Protein AF-A0A075E5K3-F1 (afdb_monomer)

Nearest PDB structures (foldseek):
  3lti-assembly1_A  TM=9.775E-01  e=1.196E-27  Escherichia coli K-12
  7egs-assembly1_A  TM=9.811E-01  e=1.287E-26  Escherichia coli K-12
  6vjs-assembly2_H  TM=9.903E-01  e=1.384E-25  Escherichia coli
  8ph9-assembly1_I  TM=9.902E-01  e=5.426E-25  Escherichia coli
  5ual-assembly2_I  TM=9.853E-01  e=3.799E-25  Escherichia coli K-12

pLDDT: mean 94.01, std 3.84, range [63.47, 97.69]

Organism: Vibrio parahaemolyticus (NCBI:txid670)

Foldseek 3Di:
DVDDWDWDWDADPVLAIWIDTNPDDTDRPVVVVVVVVDDLLNLLVVQFDKWKWFQDPNWIKIFDDLVLLAQPAACAFWDDPPDTLDHHRHTDYPVSSVVCVVVVPGMTTDDPVVQAQFFFSAWDALPVVRHTLHHHRGGQHPSSVVVCVVSPPGMTMTTRADPPPRHPRSD

Sequence (171 aa):
PYRGSWLDFEFDPKDNLYVRIDRRRKLPASIILRALGKSTEEILDIFFEKVNFEVKDQTLLMELVPDRLRGETASFDIESNGKVYVEQGRRVTARHIRQLEKDGVDHIEVPVEYIVGKVASKDYINEATGEIIVNANQEISLEALANLSQAGHKALEVLFTNDLDHGPFMS

Radius of gyration: 19.39 Å; Cα contacts (8 Å, |Δi|>4): 282; chains: 1; bounding box: 44×45×53 Å

Mean predicted aligned error: 4.14 Å

Structure (mmCIF, N/CA/C/O backbone):
data_AF-A0A075E5K3-F1
#
_entry.id   AF-A0A075E5K3-F1
#
loop_
_atom_site.group_PDB
_atom_site.id
_atom_site.type_symbol
_atom_site.label_atom_id
_atom_site.label_alt_id
_atom_site.label_comp_id
_atom_site.label_asym_id
_atom_site.label_entity_id
_atom_site.label_seq_id
_atom_site.pdbx_PDB_ins_code
_atom_site.Cartn_x
_atom_site.Cartn_y
_atom_site.Cartn_z
_atom_site.occupancy
_atom_site.B_iso_or_equiv
_atom_site.auth_seq_id
_atom_site.auth_comp_id
_atom_site.auth_asym_id
_atom_site.auth_atom_id
_atom_site.pdbx_PDB_model_num
ATOM 1 N N . PRO A 1 1 ? 15.730 -18.820 -24.470 1.00 89.25 1 PRO A N 1
ATOM 2 C CA . PRO A 1 1 ? 14.744 -19.432 -25.409 1.00 89.25 1 PRO A CA 1
ATOM 3 C C . PRO A 1 1 ? 15.471 -20.277 -26.476 1.00 89.25 1 PRO A C 1
ATOM 5 O O . PRO A 1 1 ? 16.692 -20.180 -26.559 1.00 89.25 1 PRO A O 1
ATOM 8 N N . TYR A 1 2 ? 14.758 -21.074 -27.292 1.00 91.94 2 TYR A N 1
ATOM 9 C CA . TYR A 1 2 ? 15.366 -21.836 -28.406 1.00 91.94 2 TYR A CA 1
ATOM 10 C C . TYR A 1 2 ? 16.064 -20.919 -29.435 1.00 91.94 2 TYR A C 1
ATOM 12 O O . TYR A 1 2 ? 17.120 -21.259 -29.960 1.00 91.94 2 TYR A O 1
ATOM 20 N N . ARG A 1 3 ? 15.514 -19.718 -29.669 1.00 94.19 3 ARG A N 1
ATOM 21 C CA . ARG A 1 3 ? 16.170 -18.584 -30.346 1.00 94.19 3 ARG A CA 1
ATOM 22 C C . ARG A 1 3 ? 15.766 -17.276 -29.664 1.00 94.19 3 ARG A C 1
ATOM 24 O O . ARG A 1 3 ? 14.623 -17.158 -29.231 1.00 94.19 3 ARG A O 1
ATOM 31 N N . GLY A 1 4 ? 16.682 -16.312 -29.594 1.00 94.00 4 GLY A N 1
ATOM 32 C CA . GLY A 1 4 ? 16.452 -14.982 -29.012 1.00 94.00 4 GLY A CA 1
ATOM 33 C C . GLY A 1 4 ? 17.176 -14.746 -27.683 1.00 94.00 4 GLY A C 1
ATOM 34 O O . GLY A 1 4 ? 17.829 -15.643 -27.146 1.00 94.00 4 GLY A O 1
ATOM 35 N N . SER A 1 5 ? 17.058 -13.522 -27.170 1.00 93.88 5 SER A N 1
ATOM 36 C CA . SER A 1 5 ? 17.686 -13.099 -25.916 1.00 93.88 5 SER A CA 1
ATOM 37 C C . SER A 1 5 ? 17.113 -13.839 -24.710 1.00 93.88 5 SER A C 1
ATOM 39 O O . SER A 1 5 ? 15.935 -14.200 -24.674 1.00 93.88 5 SER A O 1
ATOM 41 N N . TRP A 1 6 ? 17.963 -14.070 -23.715 1.00 94.62 6 TRP A N 1
ATOM 42 C CA . TRP A 1 6 ? 17.541 -14.583 -22.416 1.00 94.62 6 TRP A CA 1
ATOM 43 C C . TRP A 1 6 ? 16.990 -13.457 -21.549 1.00 94.62 6 TRP A C 1
ATOM 45 O O . TRP A 1 6 ? 17.415 -12.307 -21.682 1.00 94.62 6 TRP A O 1
ATOM 55 N N . LEU A 1 7 ? 16.054 -13.814 -20.674 1.00 96.00 7 LEU A N 1
ATOM 56 C CA . LEU A 1 7 ? 15.480 -12.921 -19.686 1.00 96.00 7 LEU A CA 1
ATOM 57 C C . LEU A 1 7 ? 15.618 -13.585 -18.321 1.00 96.00 7 LEU A C 1
ATOM 59 O O . LEU A 1 7 ? 14.961 -14.590 -18.061 1.00 96.00 7 LEU A O 1
ATOM 63 N N . ASP A 1 8 ? 16.498 -13.036 -17.494 1.00 96.19 8 ASP A N 1
ATOM 64 C CA . ASP A 1 8 ? 16.821 -13.586 -16.182 1.00 96.19 8 ASP A CA 1
ATOM 65 C C . ASP A 1 8 ? 16.291 -12.635 -15.104 1.00 96.19 8 ASP A C 1
ATOM 67 O O . ASP A 1 8 ? 16.621 -11.448 -15.127 1.00 96.19 8 ASP A O 1
ATOM 71 N N . PHE A 1 9 ? 15.494 -13.148 -14.166 1.00 96.62 9 PHE A N 1
ATOM 72 C CA . PHE A 1 9 ? 15.030 -12.409 -12.990 1.00 96.62 9 PHE A CA 1
ATOM 73 C C . PHE A 1 9 ? 15.772 -12.896 -11.749 1.00 96.62 9 PHE A C 1
ATOM 75 O O . PHE A 1 9 ? 15.955 -14.100 -11.569 1.00 96.62 9 PHE A O 1
ATOM 82 N N . GLU A 1 10 ? 16.207 -11.969 -10.902 1.00 96.25 10 GLU A N 1
ATOM 83 C CA . GLU A 1 10 ? 16.931 -12.286 -9.672 1.00 96.25 10 GLU A CA 1
ATOM 84 C C . GLU A 1 10 ? 16.596 -11.290 -8.559 1.00 96.25 10 GLU A C 1
ATOM 86 O O . GLU A 1 10 ? 16.486 -10.088 -8.809 1.00 96.25 10 GLU A O 1
ATOM 91 N N . PHE A 1 11 ? 16.482 -11.795 -7.332 1.00 96.44 11 PHE A N 1
ATOM 92 C CA . PHE A 1 11 ? 16.433 -10.970 -6.130 1.00 96.44 11 PHE A CA 1
ATOM 93 C C . PHE A 1 11 ? 17.843 -10.549 -5.710 1.00 96.44 11 PHE A C 1
ATOM 95 O O . PHE A 1 11 ? 18.820 -11.279 -5.919 1.00 96.44 11 PHE A O 1
ATOM 102 N N . ASP A 1 12 ? 17.965 -9.357 -5.132 1.00 94.44 12 ASP A N 1
ATOM 103 C CA . ASP A 1 12 ? 19.162 -8.960 -4.394 1.00 94.44 12 ASP A CA 1
ATOM 104 C C . ASP A 1 12 ? 19.038 -9.304 -2.894 1.00 94.44 12 ASP A C 1
ATOM 106 O O . ASP A 1 12 ? 17.983 -9.740 -2.445 1.00 94.44 12 ASP A O 1
ATOM 110 N N . PRO A 1 13 ? 20.101 -9.126 -2.087 1.00 95.12 13 PRO A N 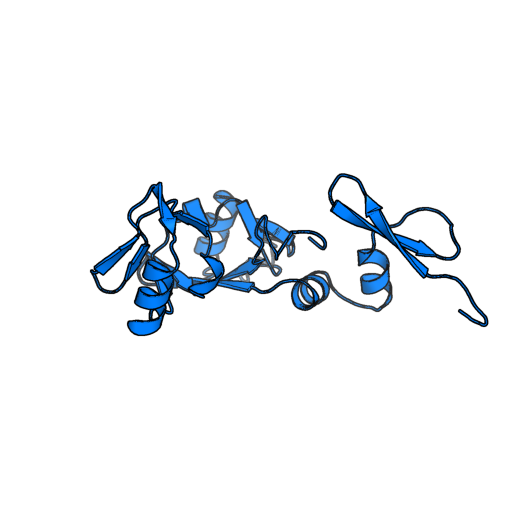1
ATOM 111 C CA . PRO A 1 13 ? 20.038 -9.386 -0.646 1.00 95.12 13 PRO A CA 1
ATOM 112 C C . PRO A 1 13 ? 19.099 -8.469 0.155 1.00 95.12 13 PRO A C 1
ATOM 114 O O . PRO A 1 13 ? 19.040 -8.602 1.373 1.00 95.12 13 PRO A O 1
ATOM 117 N N . LYS A 1 14 ? 18.460 -7.487 -0.490 1.00 93.25 14 LYS A N 1
ATOM 118 C CA . LYS A 1 14 ? 17.464 -6.585 0.096 1.00 93.25 14 LYS A CA 1
ATOM 119 C C . LYS A 1 14 ? 16.064 -6.863 -0.471 1.00 93.25 14 LYS A C 1
ATOM 121 O O . LYS A 1 14 ? 15.211 -5.987 -0.402 1.00 93.25 14 LYS A O 1
ATOM 126 N N . ASP A 1 15 ? 15.872 -8.030 -1.084 1.00 93.38 15 ASP A N 1
ATOM 127 C CA . ASP A 1 15 ? 14.627 -8.489 -1.700 1.00 93.38 15 ASP A CA 1
ATOM 128 C C . ASP A 1 15 ? 14.075 -7.594 -2.826 1.00 93.38 15 ASP A C 1
ATOM 130 O O . ASP A 1 15 ? 12.913 -7.706 -3.214 1.00 93.38 15 ASP A O 1
ATOM 134 N N . ASN A 1 16 ? 14.921 -6.767 -3.447 1.00 93.94 16 ASN A N 1
ATOM 135 C CA . ASN A 1 16 ? 14.534 -6.029 -4.647 1.00 93.94 16 ASN A CA 1
ATOM 136 C C . ASN A 1 16 ? 14.624 -6.937 -5.876 1.00 93.94 16 ASN A C 1
ATOM 138 O O . ASN A 1 16 ? 15.633 -7.624 -6.084 1.00 93.94 16 ASN A O 1
ATOM 142 N N . LEU A 1 17 ? 13.605 -6.889 -6.737 1.00 96.19 17 LEU A N 1
ATOM 143 C CA . LEU A 1 17 ? 13.571 -7.679 -7.964 1.00 96.19 17 LEU A CA 1
ATOM 144 C C . LEU A 1 17 ? 14.285 -6.967 -9.124 1.00 96.19 17 LEU A C 1
ATOM 146 O O . LEU A 1 17 ? 13.929 -5.860 -9.541 1.00 96.19 17 LEU A O 1
ATOM 150 N N . TYR A 1 18 ? 15.267 -7.647 -9.712 1.00 96.50 18 TYR A N 1
ATOM 151 C CA . TYR A 1 18 ? 16.004 -7.181 -10.884 1.00 96.50 18 TYR A CA 1
ATOM 152 C C . TYR A 1 18 ? 15.798 -8.092 -12.080 1.00 96.50 18 TYR A C 1
ATOM 154 O O . TYR A 1 18 ? 15.485 -9.275 -11.959 1.00 96.50 18 TYR A O 1
ATOM 162 N N . VAL A 1 19 ? 16.059 -7.527 -13.253 1.00 97.00 19 VAL A N 1
ATOM 163 C CA . VAL A 1 19 ? 16.084 -8.242 -14.517 1.00 97.00 19 VAL A CA 1
ATOM 164 C C . VAL A 1 19 ? 17.392 -8.017 -15.266 1.00 97.00 19 VAL A C 1
ATOM 166 O O . VAL A 1 19 ? 17.991 -6.936 -15.234 1.00 97.00 19 VAL A O 1
ATOM 169 N N . ARG A 1 20 ? 17.832 -9.053 -15.978 1.00 96.62 20 ARG A N 1
ATOM 170 C CA . ARG A 1 20 ? 18.919 -9.005 -16.953 1.00 96.62 20 ARG A CA 1
ATOM 171 C C . ARG A 1 20 ? 18.409 -9.505 -18.290 1.00 96.62 20 ARG A C 1
ATOM 173 O O . ARG A 1 20 ? 17.806 -10.568 -18.388 1.00 96.62 20 ARG A O 1
ATOM 180 N N . ILE A 1 21 ? 18.718 -8.747 -19.332 1.00 96.31 21 ILE A N 1
ATOM 181 C CA . ILE A 1 21 ? 18.497 -9.162 -20.713 1.00 96.31 21 ILE A CA 1
ATOM 182 C C . ILE A 1 21 ? 19.845 -9.621 -21.253 1.00 96.31 21 ILE A C 1
ATOM 184 O O . ILE A 1 21 ? 20.811 -8.854 -21.231 1.00 96.31 21 ILE A O 1
ATOM 188 N N . ASP A 1 22 ? 19.917 -10.870 -21.708 1.00 94.44 22 ASP A N 1
ATOM 189 C CA . ASP A 1 22 ? 21.121 -11.457 -22.307 1.00 94.44 22 ASP A CA 1
ATOM 190 C C . ASP A 1 22 ? 22.356 -11.391 -21.380 1.00 94.44 22 ASP A C 1
ATOM 192 O O . ASP A 1 22 ? 23.463 -11.059 -21.800 1.00 94.44 22 ASP A O 1
ATOM 196 N N . ARG A 1 23 ? 22.147 -11.637 -20.075 1.00 89.69 23 ARG A N 1
ATOM 197 C CA . ARG A 1 23 ? 23.184 -11.609 -19.019 1.00 89.69 23 ARG A CA 1
ATOM 198 C C . ARG A 1 23 ? 23.981 -10.300 -18.925 1.00 89.69 23 ARG A C 1
ATOM 200 O O . ARG A 1 23 ? 25.108 -10.279 -18.431 1.00 89.69 23 ARG A O 1
ATOM 207 N N . ARG A 1 24 ? 23.401 -9.187 -19.379 1.00 92.88 24 ARG A N 1
ATOM 208 C CA . ARG A 1 24 ? 23.994 -7.845 -19.271 1.00 92.88 24 ARG A CA 1
ATOM 209 C C . ARG A 1 24 ? 23.806 -7.262 -17.862 1.00 92.88 24 ARG A C 1
ATOM 211 O O . ARG A 1 24 ? 23.624 -7.990 -16.883 1.00 92.88 24 ARG A O 1
ATOM 218 N N . ARG A 1 25 ? 23.903 -5.932 -17.739 1.00 94.25 25 ARG A N 1
ATOM 219 C CA . ARG A 1 25 ? 23.709 -5.201 -16.476 1.00 94.25 25 ARG A CA 1
ATOM 220 C C . 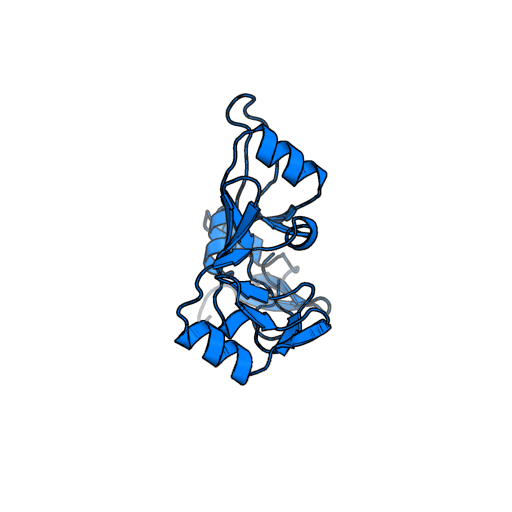ARG A 1 25 ? 22.345 -5.496 -15.846 1.00 94.25 25 ARG A C 1
ATOM 222 O O . ARG A 1 25 ? 21.372 -5.708 -16.566 1.00 94.25 25 ARG A O 1
ATOM 229 N N . LYS A 1 26 ? 22.300 -5.456 -14.512 1.00 95.56 26 LYS A N 1
ATOM 230 C CA . LYS A 1 26 ? 21.047 -5.471 -13.753 1.00 95.56 26 LYS A CA 1
ATOM 231 C C . LYS A 1 26 ? 20.266 -4.191 -14.034 1.00 95.56 26 LYS A C 1
ATOM 233 O O . LYS A 1 26 ? 20.854 -3.109 -14.069 1.00 95.56 26 LYS A O 1
ATOM 238 N N . LEU A 1 27 ? 18.960 -4.326 -14.200 1.00 95.88 27 LEU A N 1
ATOM 239 C CA . LEU A 1 27 ? 18.001 -3.228 -14.214 1.00 95.88 27 LEU A CA 1
ATOM 240 C C . LEU A 1 27 ? 16.866 -3.572 -13.243 1.00 95.88 27 LEU A C 1
ATOM 242 O O . LEU A 1 27 ? 16.587 -4.761 -13.080 1.00 95.88 27 LEU A O 1
ATOM 246 N N . PRO A 1 28 ? 16.211 -2.592 -12.600 1.00 96.44 28 PRO A N 1
ATOM 247 C CA . PRO A 1 28 ? 15.014 -2.863 -11.805 1.00 96.44 28 PRO A CA 1
ATOM 248 C C . PRO A 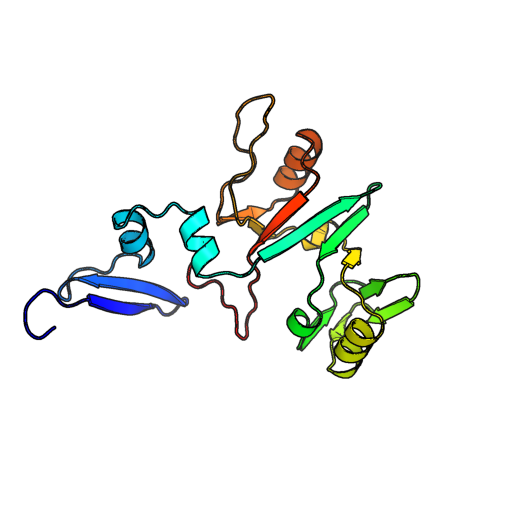1 28 ? 13.963 -3.582 -12.656 1.00 96.44 28 PRO A C 1
ATOM 250 O O . PRO A 1 28 ? 13.726 -3.176 -13.795 1.00 96.44 28 PRO A O 1
ATOM 253 N N . ALA A 1 29 ? 13.336 -4.642 -12.140 1.00 96.38 29 ALA A N 1
ATOM 254 C CA . ALA A 1 29 ? 12.402 -5.456 -12.924 1.00 96.38 29 ALA A CA 1
ATOM 255 C C . ALA A 1 29 ? 11.195 -4.654 -13.441 1.00 96.38 29 ALA A C 1
ATOM 257 O O . ALA A 1 29 ? 10.724 -4.892 -14.558 1.00 96.38 29 ALA A O 1
ATOM 258 N N . SER A 1 30 ? 10.768 -3.633 -12.691 1.00 95.62 30 SER A N 1
ATOM 259 C CA . SER A 1 30 ? 9.694 -2.713 -13.079 1.00 95.62 30 SER A CA 1
ATOM 260 C C . SER A 1 30 ? 9.953 -1.989 -14.408 1.00 95.62 30 SER A C 1
ATOM 262 O O . SER A 1 30 ? 8.998 -1.613 -15.088 1.00 95.62 30 SER A O 1
ATOM 264 N N . ILE A 1 31 ? 11.213 -1.853 -14.856 1.00 95.75 31 ILE A N 1
ATOM 265 C CA . ILE A 1 31 ? 11.534 -1.207 -16.139 1.00 95.75 31 ILE A CA 1
ATOM 266 C C . ILE A 1 31 ? 10.914 -1.938 -17.335 1.00 95.75 31 ILE A C 1
ATOM 268 O O . ILE A 1 31 ? 10.547 -1.300 -18.318 1.00 95.75 31 ILE A O 1
ATOM 272 N N . ILE A 1 32 ? 10.777 -3.266 -17.257 1.00 95.38 32 ILE A N 1
ATOM 273 C CA . ILE A 1 32 ? 10.175 -4.059 -18.333 1.00 95.38 32 ILE A CA 1
ATOM 274 C C . ILE A 1 32 ? 8.687 -3.769 -18.425 1.00 95.38 32 ILE A C 1
ATOM 276 O O . ILE A 1 32 ? 8.172 -3.592 -19.522 1.00 95.38 32 ILE A O 1
ATOM 280 N N . LEU A 1 33 ? 8.008 -3.673 -17.286 1.00 96.00 33 LEU A N 1
ATOM 281 C CA . LEU A 1 33 ? 6.581 -3.369 -17.242 1.00 96.00 33 LEU A CA 1
ATOM 282 C C . LEU A 1 33 ? 6.315 -1.968 -17.794 1.00 96.00 33 LEU A C 1
ATOM 284 O O . LEU A 1 33 ? 5.440 -1.797 -18.639 1.00 96.00 33 LEU A O 1
ATOM 288 N N . ARG A 1 34 ? 7.147 -0.991 -17.419 1.00 96.19 34 ARG A N 1
ATOM 289 C CA . ARG A 1 34 ? 7.094 0.359 -17.996 1.00 96.19 34 ARG A CA 1
ATOM 290 C C . ARG A 1 34 ? 7.346 0.348 -19.505 1.00 96.19 34 ARG A C 1
ATOM 292 O O . ARG A 1 34 ? 6.641 1.025 -20.244 1.00 96.19 34 ARG A O 1
ATOM 299 N N . ALA A 1 35 ? 8.296 -0.455 -19.987 1.00 96.38 35 ALA A N 1
ATOM 300 C CA . ALA A 1 35 ? 8.544 -0.624 -21.422 1.00 96.38 35 ALA A CA 1
ATOM 301 C C . ALA A 1 35 ? 7.377 -1.307 -22.165 1.00 96.38 35 ALA A C 1
ATOM 303 O O . ALA A 1 35 ? 7.197 -1.074 -23.358 1.00 96.38 35 ALA A O 1
ATOM 304 N N . LEU A 1 36 ? 6.567 -2.107 -21.465 1.00 96.44 36 LEU A N 1
ATOM 305 C CA . LEU A 1 36 ? 5.299 -2.659 -21.956 1.00 96.44 36 LEU A CA 1
ATOM 306 C C . LEU A 1 36 ? 4.124 -1.670 -21.839 1.00 96.44 36 LEU A C 1
ATOM 308 O O . LEU A 1 36 ? 2.991 -2.036 -22.142 1.00 96.44 36 LEU A O 1
ATOM 312 N N . GLY A 1 37 ? 4.384 -0.427 -21.425 1.00 97.00 37 GLY A N 1
ATOM 313 C CA . GLY A 1 37 ? 3.393 0.642 -21.338 1.00 97.00 37 GLY A CA 1
ATOM 314 C C . GLY A 1 37 ? 2.629 0.706 -20.017 1.00 97.00 37 GLY A C 1
ATOM 315 O O . GLY A 1 37 ? 1.630 1.413 -19.965 1.00 97.00 37 GLY A O 1
ATOM 316 N N . LYS A 1 38 ? 3.069 -0.005 -18.968 1.00 97.25 38 LYS A N 1
ATOM 317 C CA . LYS A 1 38 ? 2.409 0.022 -17.655 1.00 97.25 38 LYS A CA 1
ATOM 318 C C . LYS A 1 38 ? 2.783 1.265 -16.842 1.00 97.25 38 LYS A C 1
ATOM 320 O O . LYS A 1 38 ? 3.972 1.577 -16.698 1.00 97.25 38 LYS A O 1
ATOM 325 N N . SER A 1 39 ? 1.780 1.943 -16.286 1.00 97.19 39 SER A N 1
ATOM 326 C CA . SER A 1 39 ? 1.955 3.009 -15.290 1.00 97.19 39 SER A CA 1
ATOM 327 C C . SER A 1 39 ? 2.410 2.442 -13.936 1.00 97.19 39 SER A C 1
ATOM 329 O O . SER A 1 39 ? 2.440 1.229 -13.740 1.00 97.19 39 SER A O 1
ATOM 331 N N . THR A 1 40 ? 2.796 3.305 -12.988 1.00 96.56 40 THR A N 1
ATOM 332 C CA . THR A 1 40 ? 3.123 2.849 -11.623 1.00 96.56 40 THR A CA 1
ATOM 333 C C . THR A 1 40 ? 1.908 2.195 -10.962 1.00 96.56 40 THR A C 1
ATOM 335 O O . THR A 1 40 ? 2.044 1.094 -10.448 1.00 96.56 40 THR A O 1
ATOM 338 N N . GLU A 1 41 ? 0.730 2.814 -11.053 1.00 96.75 41 GLU A N 1
ATOM 339 C CA . GLU A 1 41 ? -0.520 2.278 -10.491 1.00 96.75 41 GLU A CA 1
ATOM 340 C C . GLU A 1 41 ? -0.860 0.908 -11.078 1.00 96.75 41 GLU A C 1
ATOM 342 O O . GLU A 1 41 ? -1.104 -0.040 -10.344 1.00 96.75 41 GLU A O 1
ATOM 347 N N . GLU A 1 42 ? -0.763 0.751 -12.402 1.00 97.12 42 GLU A N 1
ATOM 348 C CA . GLU A 1 42 ? -1.024 -0.543 -13.036 1.00 97.12 42 GLU A CA 1
ATOM 349 C C . GLU A 1 42 ? -0.016 -1.618 -12.618 1.00 97.12 42 GLU A C 1
ATOM 351 O O . GLU A 1 42 ? -0.354 -2.797 -12.601 1.00 97.12 42 GLU A O 1
ATOM 356 N N . ILE A 1 43 ? 1.236 -1.244 -12.335 1.00 97.12 43 ILE A N 1
ATOM 357 C CA . ILE A 1 43 ? 2.224 -2.186 -11.799 1.00 97.12 43 ILE A CA 1
ATOM 358 C C . ILE A 1 43 ? 1.808 -2.596 -10.389 1.00 97.12 43 ILE A C 1
ATOM 360 O O . ILE A 1 43 ? 1.766 -3.790 -10.109 1.00 97.12 43 ILE A O 1
ATOM 364 N N . LEU A 1 44 ? 1.469 -1.639 -9.526 1.00 97.12 44 LEU A N 1
ATOM 365 C CA . LEU A 1 44 ? 1.049 -1.929 -8.159 1.00 97.12 44 LEU A CA 1
ATOM 366 C C . LEU A 1 44 ? -0.194 -2.831 -8.134 1.00 97.12 44 LEU A C 1
ATOM 368 O O . LEU A 1 44 ? -0.194 -3.834 -7.429 1.00 97.12 44 LEU A O 1
ATOM 372 N N . ASP A 1 45 ? -1.177 -2.564 -8.992 1.00 96.19 45 ASP A N 1
ATOM 373 C CA . ASP A 1 45 ? -2.408 -3.353 -9.135 1.00 96.19 45 ASP A CA 1
ATOM 374 C C . ASP A 1 45 ? -2.173 -4.806 -9.568 1.00 96.19 45 ASP A C 1
ATOM 376 O O . ASP A 1 45 ? -2.985 -5.682 -9.276 1.00 96.19 45 ASP A O 1
ATOM 380 N N . ILE A 1 46 ? -1.080 -5.080 -10.287 1.00 95.88 46 ILE A N 1
ATOM 381 C CA . ILE A 1 46 ? -0.727 -6.444 -10.705 1.00 95.88 46 ILE A CA 1
ATOM 382 C C . ILE A 1 46 ? -0.150 -7.249 -9.536 1.00 95.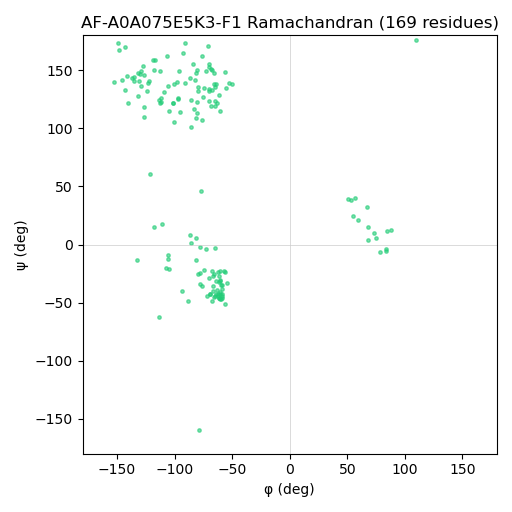88 46 ILE A C 1
ATOM 384 O O . ILE A 1 46 ? -0.359 -8.461 -9.478 1.00 95.88 46 ILE A O 1
ATOM 388 N N . PHE A 1 47 ? 0.617 -6.607 -8.650 1.00 95.75 47 PHE A N 1
ATOM 389 C CA . PHE A 1 47 ? 1.431 -7.303 -7.646 1.00 95.75 47 PHE A CA 1
ATOM 390 C C . PHE A 1 47 ? 0.906 -7.199 -6.217 1.00 95.75 47 PHE A C 1
ATOM 392 O O . PHE A 1 47 ? 1.278 -8.033 -5.394 1.00 95.75 47 PHE A O 1
ATOM 399 N N . PHE A 1 48 ? 0.062 -6.215 -5.918 1.00 96.25 48 PHE A N 1
ATOM 400 C CA . PHE A 1 48 ? -0.406 -5.950 -4.567 1.00 96.25 48 PHE A CA 1
ATOM 401 C C . PHE A 1 48 ? -1.921 -5.985 -4.482 1.00 96.25 48 PHE A C 1
ATOM 403 O O . PHE A 1 48 ? -2.645 -5.437 -5.312 1.00 96.25 48 PHE A O 1
ATOM 410 N N . GLU A 1 49 ? -2.398 -6.588 -3.400 1.00 95.38 49 GLU A N 1
ATOM 411 C CA . GLU A 1 49 ? -3.747 -6.326 -2.936 1.00 95.38 49 GLU A CA 1
ATOM 412 C C . GLU A 1 49 ? -3.798 -4.961 -2.241 1.00 95.38 49 GLU A C 1
ATOM 414 O O . GLU A 1 49 ? -2.777 -4.402 -1.834 1.00 95.38 49 GLU A O 1
ATOM 419 N N . LYS A 1 50 ? -5.006 -4.426 -2.085 1.00 95.81 50 LYS A N 1
ATOM 420 C CA . LYS A 1 50 ? -5.236 -3.102 -1.508 1.00 95.81 50 LYS A CA 1
ATOM 421 C C . LYS A 1 50 ? -5.938 -3.208 -0.163 1.00 95.81 50 LYS A C 1
ATOM 423 O O . LYS A 1 50 ? -6.713 -4.142 0.075 1.00 95.81 50 LYS A O 1
ATOM 428 N N . VAL A 1 51 ? -5.662 -2.250 0.712 1.00 96.31 51 VAL A N 1
ATOM 429 C CA . VAL A 1 51 ? -6.445 -1.980 1.920 1.00 96.31 51 VAL A CA 1
ATOM 430 C C . VAL A 1 51 ? -7.103 -0.621 1.738 1.00 96.31 51 VAL A C 1
ATOM 432 O O . VAL A 1 51 ? -6.413 0.378 1.519 1.00 96.31 51 VAL A O 1
ATOM 435 N N . ASN A 1 52 ? -8.430 -0.600 1.818 1.00 97.00 52 ASN A N 1
ATOM 436 C CA . ASN A 1 52 ? -9.206 0.623 1.724 1.00 97.00 52 ASN A CA 1
ATOM 437 C C . ASN A 1 52 ? -9.423 1.212 3.115 1.00 97.00 52 ASN A C 1
ATOM 439 O O . ASN A 1 52 ? -9.711 0.500 4.078 1.00 97.00 52 ASN A O 1
ATOM 443 N N . PHE A 1 53 ? -9.307 2.528 3.195 1.00 96.50 53 PHE A N 1
ATOM 444 C CA . PHE A 1 53 ? -9.665 3.322 4.352 1.00 96.50 53 PHE A CA 1
ATOM 445 C C . PHE A 1 53 ? -10.698 4.357 3.949 1.00 96.50 53 PHE A C 1
ATOM 447 O O . PHE A 1 53 ? -10.586 4.971 2.889 1.00 96.50 53 PHE A O 1
ATOM 454 N N . GLU A 1 54 ? -11.668 4.596 4.818 1.00 95.38 54 GLU A N 1
ATOM 455 C CA . GLU A 1 54 ? -12.726 5.572 4.615 1.00 95.38 54 GLU A CA 1
ATOM 456 C C . GLU A 1 54 ? -12.844 6.485 5.830 1.00 95.38 54 GLU A C 1
ATOM 458 O O . GLU A 1 54 ? -12.823 6.041 6.975 1.00 95.38 54 GLU A O 1
ATOM 463 N N . VAL A 1 55 ? -12.998 7.781 5.588 1.00 91.81 55 VAL A N 1
ATOM 464 C CA . VAL A 1 55 ? -13.261 8.768 6.632 1.00 91.81 55 VAL A CA 1
ATOM 465 C C . VAL A 1 55 ? -14.767 8.983 6.719 1.00 91.81 55 VAL A C 1
ATOM 467 O O . VAL A 1 55 ? -15.386 9.530 5.800 1.00 91.81 55 VAL A O 1
ATOM 470 N N . LYS A 1 56 ? -15.359 8.597 7.850 1.00 89.44 56 LYS A N 1
ATOM 471 C CA . LYS A 1 56 ? -16.793 8.731 8.123 1.00 89.44 56 LYS A CA 1
ATOM 472 C C . LYS A 1 56 ? -17.010 9.356 9.494 1.00 89.44 56 LYS A C 1
ATOM 474 O O . LYS A 1 56 ? -16.463 8.885 10.477 1.00 89.44 56 LYS A O 1
ATOM 479 N N . ASP A 1 57 ? -17.802 10.423 9.572 1.00 86.69 57 ASP A N 1
ATOM 480 C CA . ASP A 1 57 ? -18.156 11.078 10.844 1.00 86.69 57 ASP A CA 1
ATOM 481 C C . ASP A 1 57 ? -16.941 11.412 11.745 1.00 86.69 57 ASP A C 1
ATOM 483 O O . ASP A 1 57 ? -17.003 11.279 12.960 1.00 86.69 57 ASP A O 1
ATOM 487 N N . GLN A 1 58 ? -15.826 11.851 11.138 1.00 84.06 58 GLN A N 1
ATOM 488 C CA . GLN A 1 58 ? -14.524 12.116 11.790 1.00 84.06 58 GLN A CA 1
ATOM 489 C C . GLN A 1 58 ? -13.783 10.879 12.330 1.00 84.06 58 GLN A C 1
ATOM 491 O O . GLN A 1 58 ? -12.706 11.024 12.902 1.00 84.06 58 GLN A O 1
ATOM 496 N N . THR A 1 59 ? -14.316 9.683 12.100 1.00 90.06 59 THR A N 1
ATOM 497 C CA . THR A 1 59 ? -13.651 8.402 12.361 1.00 90.06 59 THR A CA 1
ATOM 498 C C . THR A 1 59 ? -13.001 7.873 11.088 1.00 90.06 59 THR A C 1
ATOM 500 O O . THR A 1 59 ? -13.462 8.142 9.973 1.00 90.06 59 THR A O 1
ATOM 503 N N . LEU A 1 60 ? -11.905 7.141 11.255 1.00 93.06 60 LEU A N 1
ATOM 504 C CA . LEU A 1 60 ? -11.193 6.483 10.172 1.00 93.06 60 LEU A CA 1
ATOM 505 C C . LEU A 1 60 ? -11.506 4.990 10.233 1.00 93.06 60 LEU A C 1
ATOM 507 O O . LEU A 1 60 ? -11.155 4.307 11.192 1.00 93.06 60 LEU A O 1
ATOM 511 N N . LEU A 1 61 ? -12.181 4.497 9.206 1.00 95.38 61 LEU A N 1
ATOM 512 C CA . LEU A 1 61 ? -12.552 3.101 9.063 1.00 95.38 61 LEU A CA 1
ATOM 513 C C . LEU A 1 61 ? -11.576 2.419 8.114 1.00 95.38 61 LEU A C 1
ATOM 515 O O . LEU A 1 61 ? -11.224 2.980 7.082 1.00 95.38 61 LEU A O 1
ATOM 519 N N . MET A 1 62 ? -11.156 1.208 8.452 1.00 95.81 62 MET A N 1
ATOM 520 C CA . MET A 1 62 ? -10.392 0.329 7.575 1.00 95.81 62 MET A CA 1
ATOM 521 C C . MET A 1 62 ? -11.274 -0.834 7.139 1.00 95.81 62 MET A C 1
ATOM 523 O O . MET A 1 62 ? -11.870 -1.498 7.990 1.00 95.81 62 MET A O 1
ATOM 527 N N . GLU A 1 63 ? -11.302 -1.114 5.839 1.00 95.75 63 GLU A N 1
ATOM 528 C CA . GLU A 1 63 ? -11.872 -2.352 5.314 1.00 95.75 63 GLU A CA 1
ATOM 529 C C . GLU A 1 63 ? -11.035 -3.540 5.807 1.00 95.75 63 GLU A C 1
ATOM 531 O O . GLU A 1 63 ? -9.828 -3.645 5.559 1.00 95.75 63 GLU A O 1
ATOM 536 N N . LEU A 1 64 ? -11.682 -4.436 6.543 1.00 94.19 64 LEU A N 1
ATOM 537 C CA . LEU A 1 64 ? -11.050 -5.555 7.207 1.00 94.19 64 LEU A CA 1
ATOM 538 C C . LEU A 1 64 ? -11.270 -6.847 6.424 1.00 94.19 64 LEU A C 1
ATOM 540 O O . LEU A 1 64 ? -12.384 -7.346 6.300 1.00 94.19 64 LEU A O 1
ATOM 544 N N . VAL A 1 65 ? -10.161 -7.471 6.034 1.00 94.56 65 VAL A N 1
ATOM 545 C CA . VAL A 1 65 ? -10.120 -8.895 5.690 1.00 94.56 65 VAL A CA 1
ATOM 546 C C . VAL A 1 65 ? -9.537 -9.631 6.899 1.00 94.56 65 VAL A C 1
ATOM 548 O O . VAL A 1 65 ? -8.329 -9.534 7.124 1.00 94.56 65 VAL A O 1
ATOM 551 N N . PRO A 1 66 ? -10.343 -10.357 7.704 1.00 93.19 66 PRO A N 1
ATOM 552 C CA . PRO A 1 66 ? -9.887 -10.926 8.976 1.00 93.19 66 PRO A CA 1
ATOM 553 C C . PRO A 1 66 ? -8.640 -11.809 8.866 1.00 93.19 66 PRO A C 1
ATOM 555 O O . PRO A 1 66 ? -7.816 -11.832 9.781 1.00 93.19 66 PRO A O 1
ATOM 558 N N . ASP A 1 67 ? -8.479 -12.514 7.744 1.00 91.44 67 ASP A N 1
ATOM 559 C CA . ASP A 1 67 ? -7.332 -13.392 7.516 1.00 91.44 67 ASP A CA 1
ATOM 560 C C . ASP A 1 67 ? -6.001 -12.630 7.405 1.00 91.44 67 ASP A C 1
ATOM 562 O O . ASP A 1 67 ? -4.966 -13.153 7.813 1.00 91.44 67 ASP A O 1
ATOM 566 N N . ARG A 1 68 ? -6.024 -11.360 6.971 1.00 91.75 68 ARG A N 1
ATOM 567 C CA . ARG A 1 68 ? -4.824 -10.513 6.863 1.00 91.75 68 ARG A CA 1
ATOM 568 C C . ARG A 1 68 ? -4.207 -10.167 8.218 1.00 91.75 68 ARG A C 1
ATOM 570 O O . ARG A 1 68 ? -3.014 -9.918 8.291 1.00 91.75 68 ARG A O 1
ATOM 577 N N . LEU A 1 69 ? -4.984 -10.220 9.302 1.00 90.12 69 LEU A N 1
ATOM 578 C CA . LEU A 1 69 ? -4.484 -9.986 10.663 1.00 90.12 69 LEU A CA 1
ATOM 579 C C . LEU A 1 69 ? -3.739 -11.195 11.249 1.00 90.12 69 LEU A C 1
ATOM 581 O O . LEU A 1 69 ? -3.304 -11.177 12.404 1.00 90.12 69 LEU A O 1
ATOM 585 N N . ARG A 1 70 ? -3.652 -12.309 10.516 1.00 87.69 70 ARG A N 1
ATOM 586 C CA . ARG A 1 70 ? -3.145 -13.574 11.040 1.00 87.69 70 ARG A CA 1
ATOM 587 C C . ARG A 1 70 ? -1.705 -13.454 11.515 1.00 87.69 70 ARG A C 1
ATOM 589 O O . ARG A 1 70 ? -0.764 -13.335 10.746 1.00 87.69 70 ARG A O 1
ATOM 596 N N . GLY A 1 71 ? -1.532 -13.635 12.822 1.00 83.38 71 GLY A N 1
ATOM 597 C CA . GLY A 1 71 ? -0.213 -13.667 13.441 1.00 83.38 71 GLY A CA 1
ATOM 598 C C . GLY A 1 71 ? 0.365 -12.291 13.757 1.00 83.38 71 GLY A C 1
ATOM 599 O O . GLY A 1 71 ? 1.403 -12.258 14.419 1.00 83.38 71 GLY A O 1
ATOM 600 N N . GLU A 1 72 ? -0.322 -11.211 13.383 1.00 88.25 72 GLU A N 1
ATOM 601 C CA . GLU A 1 72 ? 0.030 -9.854 13.783 1.00 88.25 72 GLU A CA 1
ATOM 602 C C . GLU A 1 72 ? -0.245 -9.621 15.275 1.00 88.25 72 GLU A C 1
ATOM 604 O O . GLU A 1 72 ? -1.071 -10.290 15.910 1.00 88.25 72 GLU A O 1
ATOM 609 N N . THR A 1 73 ? 0.471 -8.658 15.852 1.00 92.25 73 THR A N 1
ATOM 610 C CA . THR A 1 73 ? 0.181 -8.129 17.187 1.00 92.25 73 THR A CA 1
ATOM 611 C C . THR A 1 73 ? -0.642 -6.865 17.021 1.00 92.25 73 THR A C 1
ATOM 613 O O . THR A 1 73 ? -0.217 -5.953 16.318 1.00 92.25 73 THR A O 1
ATOM 616 N N . ALA A 1 74 ? -1.804 -6.805 17.670 1.00 93.81 74 ALA A N 1
ATOM 617 C CA . ALA A 1 74 ? -2.697 -5.661 17.557 1.00 93.81 74 ALA A CA 1
ATOM 618 C C . ALA A 1 7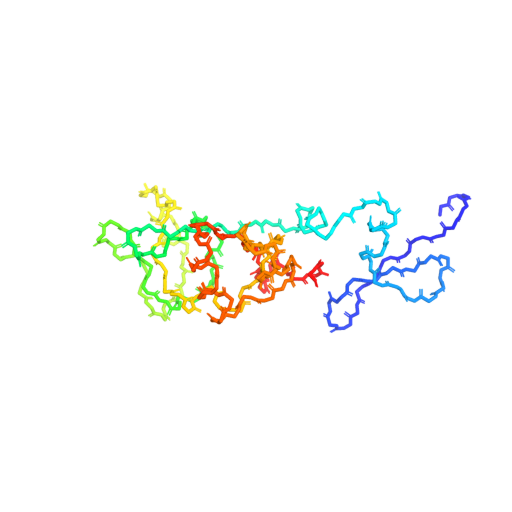4 ? -2.019 -4.396 18.110 1.00 93.81 74 ALA A C 1
ATOM 620 O O . ALA A 1 74 ? -1.609 -4.362 19.272 1.00 93.81 74 ALA A O 1
ATOM 621 N N . SER A 1 75 ? -1.879 -3.359 17.286 1.00 92.44 75 SER A N 1
ATOM 622 C CA . SER A 1 75 ? -1.303 -2.069 17.692 1.00 92.44 75 SER A CA 1
ATOM 623 C C . SER A 1 75 ? -2.310 -1.159 18.403 1.00 92.44 75 SER A C 1
ATOM 625 O O . SER A 1 75 ? -1.900 -0.203 19.059 1.00 92.44 75 SER A O 1
ATOM 627 N N . PHE A 1 76 ? -3.599 -1.488 18.332 1.00 94.56 76 PHE A N 1
ATOM 628 C CA . PHE A 1 76 ? -4.735 -0.834 18.986 1.00 94.56 76 PHE A CA 1
ATOM 629 C C . PHE A 1 76 ? -5.824 -1.881 19.287 1.00 94.56 76 PHE A C 1
ATOM 631 O O . PHE A 1 76 ? -5.690 -3.041 18.885 1.00 94.56 76 PHE A O 1
ATOM 638 N N . ASP A 1 77 ? -6.875 -1.497 20.010 1.00 95.69 77 ASP A N 1
ATOM 639 C CA . ASP A 1 77 ? -8.015 -2.380 20.276 1.00 95.69 77 ASP A CA 1
ATOM 640 C C . ASP A 1 77 ? -8.801 -2.636 18.982 1.00 95.69 77 ASP A C 1
ATOM 642 O O . ASP A 1 77 ? -9.330 -1.717 18.366 1.00 95.69 77 ASP A O 1
ATOM 646 N N . ILE A 1 78 ? -8.893 -3.899 18.562 1.00 95.25 78 ILE A N 1
ATOM 647 C CA . ILE A 1 78 ? -9.712 -4.298 17.415 1.00 95.25 78 ILE A CA 1
ATOM 648 C C . ILE A 1 78 ? -11.125 -4.531 17.927 1.00 95.25 78 ILE A C 1
ATOM 650 O O . ILE A 1 78 ? -11.433 -5.584 18.502 1.00 95.25 78 ILE A O 1
ATOM 654 N N . GLU A 1 79 ? -11.984 -3.548 17.705 1.00 94.12 79 GLU A N 1
ATOM 655 C CA . GLU A 1 79 ? -13.382 -3.578 18.098 1.00 94.12 79 GLU A CA 1
ATOM 656 C C . GLU A 1 79 ? -14.325 -3.265 16.938 1.00 94.12 79 GLU A C 1
ATOM 658 O O . GLU A 1 79 ? -13.969 -2.617 15.957 1.00 94.12 79 GLU A O 1
ATOM 663 N N . SER A 1 80 ? -15.548 -3.777 17.040 1.00 93.31 80 SER A N 1
ATOM 664 C CA . SER A 1 80 ? -16.632 -3.450 16.118 1.00 93.31 80 SER A CA 1
ATOM 665 C C . SER A 1 80 ? -17.967 -3.608 16.837 1.00 93.31 80 SER A C 1
ATOM 667 O O . SER A 1 80 ? -18.147 -4.538 17.629 1.00 93.31 80 SER A O 1
ATOM 669 N N . ASN A 1 81 ? -18.906 -2.691 16.588 1.00 88.12 81 ASN A N 1
ATOM 670 C CA . ASN A 1 81 ? -20.243 -2.682 17.196 1.00 88.12 81 ASN A CA 1
ATOM 671 C C . ASN A 1 81 ? -20.231 -2.755 18.741 1.00 88.12 81 ASN A C 1
ATOM 673 O O . ASN A 1 81 ? -21.056 -3.440 19.347 1.00 88.12 81 ASN A O 1
ATOM 677 N N . GLY A 1 82 ? -19.273 -2.078 19.388 1.00 88.38 82 GLY A N 1
ATOM 678 C CA . GLY A 1 82 ? -19.130 -2.045 20.852 1.00 88.38 82 GLY A CA 1
ATOM 679 C C . GLY A 1 82 ? -18.593 -3.338 21.479 1.00 88.38 82 GLY A C 1
ATOM 680 O O . GLY A 1 82 ? -18.622 -3.491 22.701 1.00 88.38 82 GLY A O 1
ATOM 681 N N . LYS A 1 83 ? -18.122 -4.286 20.661 1.00 94.44 83 LYS A N 1
ATOM 682 C CA . LYS A 1 83 ? -17.476 -5.522 21.103 1.00 94.44 83 LYS A CA 1
ATOM 683 C C . LYS A 1 83 ? -15.996 -5.499 20.733 1.00 94.44 83 LYS A C 1
ATOM 685 O O . LYS A 1 83 ? -15.650 -5.450 19.556 1.00 94.44 83 LYS A O 1
ATOM 690 N N . VAL A 1 84 ? -15.139 -5.646 21.739 1.00 96.31 84 VAL A N 1
ATOM 691 C CA . VAL A 1 84 ? -13.693 -5.825 21.558 1.00 96.31 84 VAL A CA 1
ATOM 692 C C . VAL A 1 84 ? -13.396 -7.285 21.206 1.00 96.31 84 VAL A C 1
ATOM 694 O O . VAL A 1 84 ? -13.753 -8.203 21.951 1.00 96.31 84 VAL A O 1
ATOM 697 N N . TYR A 1 85 ? -12.743 -7.515 20.067 1.00 95.94 85 TYR A N 1
ATOM 698 C CA . TYR A 1 85 ? -12.310 -8.841 19.610 1.00 95.94 85 TYR A CA 1
ATOM 699 C C . TYR A 1 85 ? -10.875 -9.141 20.037 1.00 95.94 85 TYR A C 1
ATOM 701 O O . TYR A 1 85 ? -10.570 -10.270 20.434 1.00 95.94 85 TYR A O 1
ATOM 709 N N . VAL A 1 86 ? -9.996 -8.139 19.954 1.00 96.50 86 VAL A N 1
ATOM 710 C CA . VAL A 1 86 ? -8.582 -8.246 20.326 1.00 96.50 86 VAL A CA 1
ATOM 711 C C . VAL A 1 86 ? -8.160 -6.969 21.038 1.00 96.50 86 VAL A C 1
ATOM 713 O O . VAL A 1 86 ? -8.259 -5.893 20.468 1.00 96.50 86 VAL A O 1
ATOM 716 N N . GLU A 1 87 ? -7.677 -7.098 22.269 1.00 96.31 87 GLU A N 1
ATOM 717 C CA . GLU A 1 87 ? -7.073 -5.978 23.000 1.00 96.31 87 GLU A CA 1
ATOM 718 C C . GLU A 1 87 ? -5.694 -5.626 22.420 1.00 96.31 87 GLU A C 1
ATOM 720 O O . GLU A 1 87 ? -4.948 -6.511 21.973 1.00 96.31 87 GLU A O 1
ATOM 725 N N . GLN A 1 88 ? -5.326 -4.352 22.507 1.00 96.31 88 GLN A N 1
ATOM 726 C CA . GLN A 1 88 ? -4.025 -3.818 22.141 1.00 96.31 88 GLN A CA 1
ATOM 727 C C . GLN A 1 88 ? -2.887 -4.629 22.778 1.00 96.31 88 GLN A C 1
ATOM 729 O O . GLN A 1 88 ? -2.926 -5.039 23.941 1.00 96.31 88 GLN A O 1
ATOM 734 N N . GLY A 1 89 ? -1.840 -4.879 21.994 1.00 95.00 89 GLY A N 1
ATOM 735 C CA . GLY A 1 89 ? -0.658 -5.633 22.402 1.00 95.00 89 GLY A CA 1
ATOM 736 C C . GLY A 1 89 ? -0.852 -7.151 22.407 1.00 95.00 89 GLY A C 1
ATOM 737 O O . GLY A 1 89 ? 0.123 -7.884 22.592 1.00 95.00 89 GLY A O 1
ATOM 738 N N . ARG A 1 90 ? -2.069 -7.664 22.175 1.00 95.81 90 ARG A N 1
ATOM 739 C CA . ARG A 1 90 ? -2.296 -9.108 22.048 1.00 95.81 90 ARG A CA 1
ATOM 740 C C . ARG A 1 90 ? -2.063 -9.582 20.619 1.00 95.81 90 ARG A C 1
ATOM 742 O O . ARG A 1 90 ? -2.429 -8.933 19.643 1.00 95.81 90 ARG A O 1
ATOM 749 N N . ARG A 1 91 ? -1.500 -10.786 20.499 1.00 94.56 91 ARG A N 1
ATOM 750 C CA . ARG A 1 91 ? -1.363 -11.472 19.212 1.00 94.56 91 ARG A CA 1
ATOM 751 C C . ARG A 1 91 ? -2.731 -11.925 18.703 1.00 94.56 91 ARG A C 1
ATOM 753 O O . ARG A 1 91 ? -3.494 -12.569 19.432 1.00 94.56 91 ARG A O 1
ATOM 760 N N . VAL A 1 92 ? -3.025 -11.643 17.441 1.00 94.75 92 VAL A N 1
ATOM 761 C CA . VAL A 1 92 ? -4.243 -12.098 16.775 1.00 94.75 92 VAL A CA 1
ATOM 762 C C . VAL A 1 92 ? -4.150 -13.607 16.551 1.00 94.75 92 VAL A C 1
ATOM 764 O O . VAL A 1 92 ? -3.205 -14.128 15.954 1.00 94.75 92 VAL A O 1
ATOM 767 N N . THR A 1 93 ? -5.134 -14.338 17.076 1.00 94.50 93 THR A N 1
ATOM 768 C CA . THR A 1 93 ? -5.192 -15.802 17.001 1.00 94.50 93 THR A CA 1
ATOM 769 C C . THR A 1 93 ? -6.254 -16.246 16.003 1.00 94.50 93 THR A C 1
ATOM 771 O O . THR A 1 93 ? -7.201 -15.512 15.726 1.00 94.50 93 THR A O 1
ATOM 774 N N . ALA A 1 94 ? -6.186 -17.502 15.554 1.00 94.62 94 ALA A N 1
ATOM 775 C CA . ALA A 1 94 ? -7.232 -18.097 14.716 1.00 94.62 94 ALA A CA 1
ATOM 776 C C . ALA A 1 94 ? -8.63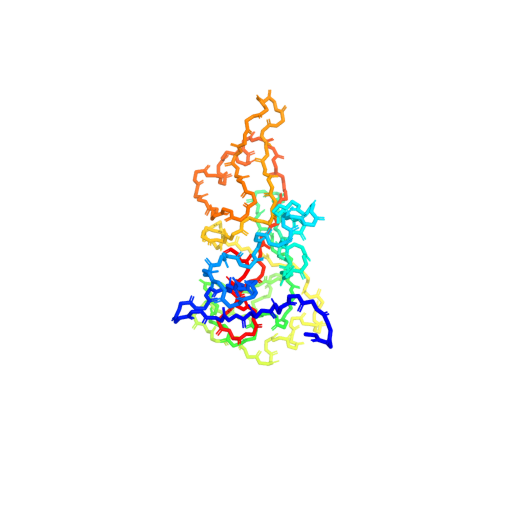3 -18.048 15.363 1.00 94.62 94 ALA A C 1
ATOM 778 O O . ALA A 1 94 ? -9.638 -18.080 14.660 1.00 94.62 94 ALA A O 1
ATOM 779 N N . ARG A 1 95 ? -8.718 -17.961 16.701 1.00 95.50 95 ARG A N 1
ATOM 780 C CA . ARG A 1 95 ? -9.993 -17.770 17.404 1.00 95.50 95 ARG A CA 1
ATOM 781 C C . ARG A 1 95 ? -10.570 -16.377 17.149 1.00 95.50 95 ARG A C 1
ATOM 783 O O . ARG A 1 95 ? -11.768 -16.284 16.922 1.00 95.50 95 ARG A O 1
ATOM 790 N N . HIS A 1 96 ? -9.736 -15.336 17.183 1.00 95.94 96 HIS A N 1
ATOM 791 C CA . HIS A 1 96 ? -10.165 -13.956 16.933 1.00 95.94 96 HIS A CA 1
ATOM 792 C C . HIS A 1 96 ? -10.636 -13.786 15.485 1.00 95.94 96 HIS A C 1
ATOM 794 O O . HIS A 1 96 ? -11.726 -13.274 15.267 1.00 95.94 96 HIS A O 1
ATOM 800 N N . ILE A 1 97 ? -9.883 -14.329 14.521 1.00 95.25 97 ILE A N 1
ATOM 801 C CA . ILE A 1 97 ? -10.245 -14.309 13.092 1.00 95.25 97 ILE A CA 1
ATOM 802 C C . ILE A 1 97 ? -11.625 -14.940 12.874 1.00 95.25 97 ILE A C 1
ATOM 804 O O . ILE A 1 97 ? -12.520 -14.296 12.342 1.00 95.25 97 ILE A O 1
ATOM 808 N N . ARG A 1 98 ? -11.850 -16.153 13.398 1.00 96.19 98 ARG A N 1
ATOM 809 C CA . ARG A 1 98 ? -13.155 -16.830 13.291 1.00 96.19 98 ARG A CA 1
ATOM 810 C C . ARG A 1 98 ? -14.297 -16.058 13.950 1.00 96.19 98 ARG A C 1
ATOM 812 O O . ARG A 1 98 ? -15.441 -16.217 13.543 1.00 96.19 98 ARG A O 1
ATOM 819 N N . GLN A 1 99 ? -14.023 -15.298 15.012 1.00 95.88 99 GLN A N 1
ATOM 820 C CA . GLN A 1 99 ? -15.037 -14.460 15.657 1.00 95.88 99 GLN A CA 1
ATOM 821 C C . GLN A 1 99 ? -15.394 -13.257 14.783 1.00 95.88 99 GLN A C 1
ATOM 823 O O . GLN A 1 99 ? -16.578 -12.996 14.616 1.00 95.88 99 GLN A O 1
ATOM 828 N N . LEU A 1 100 ? -14.397 -12.586 14.199 1.00 96.06 100 LEU A N 1
ATOM 829 C CA . LEU A 1 100 ? -14.597 -11.480 13.257 1.00 96.06 100 LEU A CA 1
ATOM 830 C C . LEU A 1 100 ? -15.387 -11.938 12.022 1.00 96.06 100 LEU A C 1
ATOM 832 O O . LEU A 1 100 ? -16.382 -11.317 11.668 1.00 96.06 100 LEU A O 1
ATOM 836 N N . GLU A 1 101 ? -15.008 -13.076 11.431 1.00 95.69 101 GLU A N 1
ATOM 837 C CA . GLU A 1 101 ? -15.716 -13.677 10.292 1.00 95.69 101 GLU A CA 1
ATOM 838 C C . GLU A 1 101 ? -17.159 -14.055 10.642 1.00 95.69 101 GLU A C 1
ATOM 840 O O . GLU A 1 101 ? -18.086 -13.763 9.890 1.00 95.69 101 GLU A O 1
ATOM 845 N N . LYS A 1 102 ? -17.366 -14.706 11.796 1.00 96.25 102 LYS A N 1
ATOM 846 C CA . LYS A 1 102 ? -18.698 -15.137 12.242 1.00 96.25 102 LYS A CA 1
ATOM 847 C C . LYS A 1 102 ? -19.634 -13.954 12.472 1.00 96.25 102 LYS A C 1
ATOM 849 O O . LYS A 1 102 ? -20.823 -14.064 12.179 1.00 96.25 102 LYS A O 1
ATOM 854 N N . ASP A 1 103 ? -19.104 -12.870 13.023 1.00 95.88 103 ASP A N 1
ATOM 855 C CA . ASP A 1 103 ? -19.873 -11.669 13.331 1.00 95.88 103 ASP A CA 1
ATOM 856 C C . ASP A 1 103 ? -19.965 -10.720 12.117 1.00 95.88 103 ASP A C 1
ATOM 858 O O . ASP A 1 103 ? -20.606 -9.676 12.212 1.00 95.88 103 ASP A O 1
ATOM 862 N N . GLY A 1 104 ? -19.384 -11.103 10.968 1.00 95.00 104 GLY A N 1
ATOM 863 C CA . GLY A 1 104 ? -19.483 -10.375 9.703 1.00 95.00 104 GLY A CA 1
ATOM 864 C C . GLY A 1 104 ? -18.777 -9.022 9.723 1.00 95.00 104 GLY A C 1
ATOM 865 O O . GLY A 1 104 ? -19.258 -8.084 9.098 1.00 95.00 104 GLY A O 1
ATOM 866 N N . VAL A 1 105 ? -17.681 -8.903 10.476 1.00 95.31 105 VAL A N 1
ATOM 867 C CA . VAL A 1 105 ? -16.941 -7.644 10.609 1.00 95.31 105 VAL A CA 1
ATOM 868 C C . VAL A 1 105 ? -16.116 -7.399 9.349 1.00 95.31 105 VAL A C 1
ATOM 870 O O . VAL A 1 105 ? -15.095 -8.051 9.138 1.00 95.31 105 VAL A O 1
ATOM 873 N N . ASP A 1 106 ? -16.567 -6.444 8.541 1.00 94.38 106 ASP A N 1
ATOM 874 C CA . ASP A 1 106 ? -15.924 -5.989 7.305 1.00 94.38 106 ASP A CA 1
ATOM 875 C C . ASP A 1 106 ? -15.248 -4.615 7.450 1.00 94.38 106 ASP A C 1
ATOM 877 O O . ASP A 1 106 ? -14.446 -4.240 6.604 1.00 94.38 106 ASP A O 1
ATOM 881 N N . HIS A 1 107 ? -15.518 -3.888 8.539 1.00 94.88 107 HIS A N 1
ATOM 882 C CA . HIS A 1 107 ? -14.888 -2.610 8.867 1.00 94.88 107 HIS A CA 1
ATOM 883 C C . HIS A 1 107 ? -14.524 -2.537 10.348 1.00 94.88 107 HIS A C 1
ATOM 885 O O . HIS A 1 107 ? -15.281 -2.988 11.216 1.00 94.88 107 HIS A O 1
ATOM 891 N N . ILE A 1 108 ? -13.382 -1.913 10.633 1.00 94.88 108 ILE A N 1
ATOM 892 C CA . ILE A 1 108 ? -12.966 -1.549 11.991 1.00 94.88 108 ILE A CA 1
ATOM 893 C C . ILE A 1 108 ? -12.499 -0.100 12.039 1.00 94.88 108 ILE A C 1
ATOM 895 O O . ILE A 1 108 ? -11.946 0.413 11.066 1.00 94.88 108 ILE A O 1
ATOM 899 N N . GLU A 1 109 ? -12.722 0.554 13.173 1.00 94.25 109 GLU A N 1
ATOM 900 C CA . GLU A 1 109 ? -12.156 1.874 13.432 1.00 94.25 109 GLU A CA 1
ATOM 901 C C . GLU A 1 109 ? -10.666 1.732 13.749 1.00 94.25 109 GLU A C 1
ATOM 903 O O . GLU A 1 109 ? -10.256 0.837 14.493 1.00 94.25 109 GLU A O 1
ATOM 908 N N . VAL A 1 110 ? -9.848 2.592 13.148 1.00 94.69 110 VAL A N 1
ATOM 909 C CA . VAL A 1 110 ? -8.397 2.584 13.325 1.00 94.69 110 VAL A CA 1
ATOM 910 C C . VAL A 1 110 ? -7.897 3.988 13.670 1.00 94.69 110 VAL A C 1
ATOM 912 O O . VAL A 1 110 ? -8.439 4.979 13.175 1.00 94.69 110 VAL A O 1
ATOM 915 N N . PRO A 1 111 ? -6.841 4.109 14.490 1.00 93.50 111 PRO A N 1
ATOM 916 C CA . PRO A 1 111 ? -6.223 5.401 14.754 1.00 93.50 111 PRO A CA 1
ATOM 917 C C . PRO A 1 111 ? -5.541 5.947 13.492 1.00 93.50 111 PRO A C 1
ATOM 919 O O . PRO A 1 111 ? -5.036 5.186 12.663 1.00 93.50 111 PRO A O 1
ATOM 922 N N . VAL A 1 112 ? -5.475 7.274 13.359 1.00 90.31 112 VAL A N 1
ATOM 923 C CA . VAL A 1 112 ? -4.850 7.950 12.202 1.00 90.31 112 VAL A CA 1
ATOM 924 C C . VAL A 1 112 ? -3.383 7.543 12.053 1.00 90.31 112 VAL A C 1
ATOM 926 O O . VAL A 1 112 ? -2.885 7.359 10.942 1.00 90.31 112 VAL A O 1
ATOM 929 N N . GLU A 1 113 ? -2.706 7.318 13.176 1.00 90.88 113 GLU A N 1
ATOM 930 C CA . GLU A 1 113 ? -1.324 6.859 13.248 1.00 90.88 113 GLU A CA 1
ATOM 931 C C . GLU A 1 113 ? -1.115 5.490 12.583 1.00 90.88 113 GLU A C 1
ATOM 933 O O . GLU A 1 113 ? 0.004 5.191 12.176 1.00 90.88 113 GLU A O 1
ATOM 938 N N . TYR A 1 114 ? -2.161 4.667 12.431 1.00 92.19 114 TYR A N 1
ATOM 939 C CA . TYR A 1 114 ? -2.057 3.355 11.786 1.00 92.19 114 TYR A CA 1
ATOM 940 C C . TYR A 1 114 ? -1.815 3.442 10.272 1.00 92.19 114 TYR A C 1
ATOM 942 O O . TYR A 1 114 ? -1.189 2.550 9.694 1.00 92.19 114 TYR A O 1
ATOM 950 N N . ILE A 1 115 ? -2.297 4.508 9.623 1.00 92.12 115 ILE A N 1
ATOM 951 C CA . ILE A 1 115 ? -2.070 4.737 8.189 1.00 92.12 115 ILE A CA 1
ATOM 952 C C . ILE A 1 115 ? -0.677 5.315 7.926 1.00 92.12 115 ILE A C 1
ATOM 954 O O . ILE A 1 115 ? -0.127 5.136 6.839 1.00 92.12 115 ILE A O 1
ATOM 958 N N . VAL A 1 116 ? -0.085 6.006 8.900 1.00 93.69 116 VAL A N 1
ATOM 959 C CA . VAL A 1 116 ? 1.228 6.633 8.723 1.00 93.69 116 VAL A CA 1
ATOM 960 C C . VAL A 1 116 ? 2.282 5.563 8.427 1.00 93.69 116 VAL A C 1
ATOM 962 O O . VAL A 1 116 ? 2.405 4.575 9.146 1.00 93.69 116 VAL A O 1
ATOM 965 N N . GLY A 1 117 ? 3.044 5.761 7.351 1.00 93.31 117 GLY A N 1
ATOM 966 C CA . GLY A 1 117 ? 4.041 4.802 6.862 1.00 93.31 117 GLY A CA 1
ATOM 967 C C . GLY A 1 117 ? 3.478 3.691 5.969 1.00 93.31 117 GLY A C 1
ATOM 968 O O . GLY A 1 117 ? 4.252 2.928 5.398 1.00 93.31 117 GLY A O 1
ATOM 969 N N . LYS A 1 118 ? 2.154 3.596 5.784 1.00 95.12 118 LYS A N 1
ATOM 970 C CA . LYS A 1 118 ? 1.577 2.767 4.715 1.00 95.12 118 LYS A CA 1
ATOM 971 C C . LYS A 1 118 ? 1.862 3.407 3.355 1.00 95.12 118 LYS A C 1
ATOM 973 O O . LYS A 1 118 ? 2.002 4.625 3.249 1.00 95.12 118 LYS A O 1
ATOM 978 N N . VAL A 1 119 ? 1.935 2.589 2.310 1.00 97.50 119 VAL A N 1
ATOM 979 C CA . VAL A 1 119 ? 2.292 3.031 0.954 1.00 97.50 119 VAL A CA 1
ATOM 980 C C . VAL A 1 119 ? 1.034 3.254 0.123 1.00 97.50 119 VAL A C 1
ATOM 982 O O . VAL A 1 119 ? 0.207 2.351 0.009 1.00 97.50 119 VAL A O 1
ATOM 985 N N . ALA A 1 120 ? 0.884 4.436 -0.472 1.00 97.69 120 ALA A N 1
ATOM 986 C CA . ALA A 1 120 ? -0.244 4.756 -1.338 1.00 97.69 120 ALA A CA 1
ATOM 987 C C . ALA A 1 120 ? -0.242 3.891 -2.608 1.00 97.69 120 ALA A C 1
ATOM 989 O O . ALA A 1 120 ? 0.784 3.717 -3.266 1.00 97.69 120 ALA A O 1
ATOM 990 N N . SER A 1 121 ? -1.410 3.375 -2.977 1.00 97.50 121 SER A N 1
ATOM 991 C CA . SER A 1 121 ? -1.593 2.557 -4.187 1.00 97.50 121 SER A CA 1
ATOM 992 C C . SER A 1 121 ? -1.663 3.372 -5.485 1.00 97.50 121 SER A C 1
ATOM 994 O O . SER A 1 121 ? -1.363 2.851 -6.557 1.00 97.50 121 SER A O 1
ATOM 996 N N . LYS A 1 122 ? -2.051 4.647 -5.392 1.00 97.31 122 LYS A N 1
ATOM 997 C CA . LYS A 1 122 ? -2.336 5.528 -6.530 1.00 97.31 122 LYS A CA 1
ATOM 998 C C . LYS A 1 122 ? -2.000 6.982 -6.232 1.00 97.31 122 LYS A C 1
ATOM 1000 O O . LYS A 1 122 ? -1.782 7.339 -5.071 1.00 97.31 122 LYS A O 1
ATOM 1005 N N . ASP A 1 123 ? -1.972 7.801 -7.275 1.00 97.31 123 ASP A N 1
ATOM 1006 C CA . ASP A 1 123 ? -1.775 9.238 -7.149 1.00 97.31 123 ASP A CA 1
ATOM 1007 C C . ASP A 1 123 ? -3.011 9.890 -6.507 1.00 97.31 123 ASP A C 1
ATOM 1009 O O . ASP A 1 123 ? -4.157 9.660 -6.899 1.00 97.31 123 ASP A O 1
ATOM 1013 N N . TYR A 1 124 ? -2.772 10.760 -5.531 1.00 96.81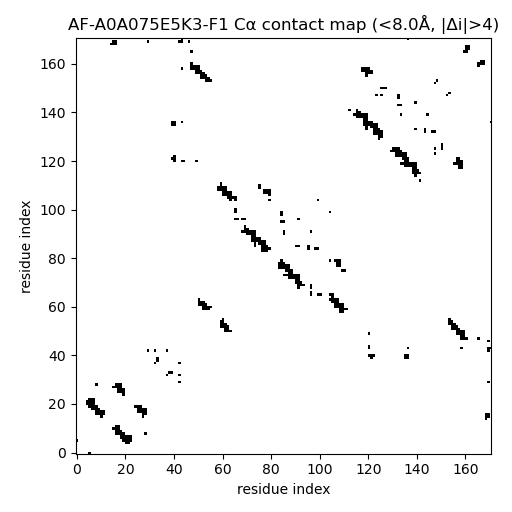 124 TYR A N 1
ATOM 1014 C CA . TYR A 1 12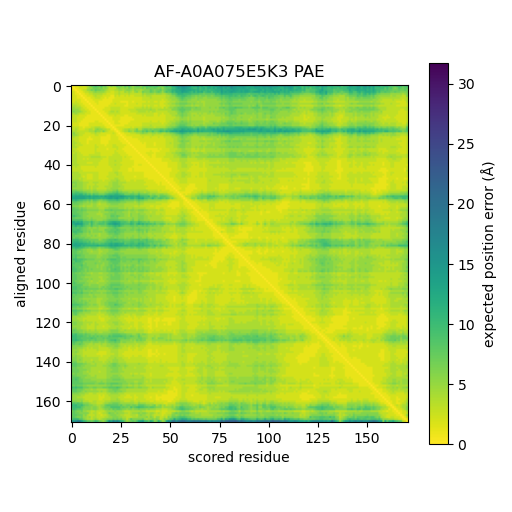4 ? -3.784 11.617 -4.931 1.00 96.81 124 TYR A CA 1
ATOM 1015 C C . TYR A 1 124 ? -3.478 13.067 -5.256 1.00 96.81 124 TYR A C 1
ATOM 1017 O O . TYR A 1 124 ? -2.401 13.570 -4.936 1.00 96.81 124 TYR A O 1
ATOM 1025 N N . ILE A 1 125 ? -4.450 13.753 -5.848 1.00 96.19 125 ILE A N 1
ATOM 1026 C CA . ILE A 1 125 ? -4.332 15.149 -6.269 1.00 96.19 125 ILE A CA 1
ATOM 1027 C C . ILE A 1 125 ? -5.329 16.026 -5.523 1.00 96.19 125 ILE A C 1
ATOM 1029 O O . ILE A 1 125 ? -6.420 15.587 -5.162 1.00 96.19 125 ILE A O 1
ATOM 1033 N N . ASN A 1 126 ? -4.978 17.286 -5.312 1.00 95.88 126 ASN A N 1
ATOM 1034 C CA . ASN A 1 126 ? -5.946 18.295 -4.920 1.00 95.88 126 ASN A CA 1
ATOM 1035 C C . ASN A 1 126 ? -6.663 18.785 -6.184 1.00 95.88 126 ASN A C 1
ATOM 1037 O O . ASN A 1 126 ? -6.067 19.490 -6.993 1.00 95.88 126 ASN A O 1
ATOM 1041 N N . GLU A 1 127 ? -7.937 18.434 -6.366 1.00 92.94 127 GLU A N 1
ATOM 1042 C CA . GLU A 1 127 ? -8.692 18.812 -7.573 1.00 92.94 127 GLU A CA 1
ATOM 1043 C C . GLU A 1 127 ? -8.856 20.332 -7.743 1.00 92.94 127 GLU A C 1
ATOM 1045 O O . GLU A 1 127 ? -9.028 20.810 -8.863 1.00 92.94 127 GLU A O 1
ATOM 1050 N N . ALA A 1 128 ? -8.773 21.110 -6.657 1.00 93.12 128 ALA A N 1
ATOM 1051 C CA . ALA A 1 128 ? -8.895 22.563 -6.717 1.00 93.12 128 ALA A CA 1
ATOM 1052 C C . ALA A 1 128 ? -7.614 23.248 -7.221 1.00 93.12 128 ALA A C 1
ATOM 1054 O O . ALA A 1 128 ? -7.702 24.279 -7.889 1.00 93.12 128 ALA A O 1
ATOM 1055 N N . THR A 1 129 ? -6.433 22.705 -6.901 1.00 94.25 129 THR A N 1
ATOM 1056 C CA . THR A 1 129 ? -5.135 23.293 -7.292 1.00 94.25 129 THR A CA 1
ATOM 1057 C C . THR A 1 129 ? -4.456 22.549 -8.442 1.00 94.25 129 THR A C 1
ATOM 1059 O O . THR A 1 129 ? -3.614 23.124 -9.127 1.00 94.25 129 THR A O 1
ATOM 1062 N N . GLY A 1 130 ? -4.822 21.287 -8.676 1.00 92.81 130 GLY A N 1
ATOM 1063 C CA . GLY A 1 130 ? -4.150 20.376 -9.602 1.00 92.81 130 GLY A CA 1
ATOM 1064 C C . GLY A 1 130 ? -2.812 19.837 -9.083 1.00 92.81 130 GLY A C 1
ATOM 1065 O O . GLY A 1 130 ? -2.102 19.163 -9.826 1.00 92.81 130 GLY A O 1
ATOM 1066 N N . GLU A 1 131 ? -2.444 20.134 -7.835 1.00 95.19 131 GLU A N 1
ATOM 1067 C CA . GLU A 1 131 ? -1.184 19.684 -7.243 1.00 95.19 131 GLU A CA 1
ATOM 1068 C C . GLU A 1 131 ? -1.299 18.250 -6.716 1.00 95.19 131 GLU A C 1
ATOM 1070 O O . GLU A 1 131 ? -2.318 17.856 -6.145 1.00 95.19 131 GLU A O 1
ATOM 1075 N N . ILE A 1 132 ? -0.230 17.471 -6.889 1.00 96.06 132 ILE A N 1
ATOM 1076 C CA . ILE A 1 132 ? -0.128 16.119 -6.334 1.00 96.06 132 ILE A CA 1
ATOM 1077 C C . ILE A 1 132 ? 0.132 16.223 -4.831 1.00 96.06 132 ILE A C 1
ATOM 1079 O O . ILE A 1 132 ? 1.074 16.885 -4.401 1.00 96.06 132 ILE A O 1
ATOM 1083 N N . ILE A 1 133 ? -0.694 15.540 -4.044 1.00 96.62 133 ILE A N 1
ATOM 1084 C CA . ILE A 1 133 ? -0.565 15.428 -2.590 1.00 96.62 133 ILE A CA 1
ATOM 1085 C C . ILE A 1 133 ? 0.335 14.237 -2.239 1.00 96.62 133 ILE A C 1
ATOM 1087 O O . ILE A 1 133 ? 1.257 14.371 -1.437 1.00 96.62 133 ILE A O 1
ATOM 1091 N N . VAL A 1 134 ? 0.074 13.076 -2.850 1.00 97.06 134 VAL A N 1
ATOM 1092 C CA . VAL A 1 134 ? 0.827 11.825 -2.659 1.00 97.06 134 VAL A CA 1
ATOM 1093 C C . VAL A 1 134 ? 0.910 11.105 -3.998 1.00 97.06 134 VAL A C 1
ATOM 1095 O O . VAL A 1 134 ? -0.103 10.988 -4.679 1.00 97.06 134 VAL A O 1
ATOM 1098 N N . ASN A 1 135 ? 2.092 10.628 -4.380 1.00 97.69 135 ASN A N 1
ATOM 1099 C CA . ASN A 1 135 ? 2.245 9.788 -5.568 1.00 97.69 135 ASN A CA 1
ATOM 1100 C C . ASN A 1 135 ? 1.938 8.321 -5.235 1.00 97.69 135 ASN A C 1
ATOM 1102 O O . ASN A 1 135 ? 2.152 7.865 -4.110 1.00 97.69 135 ASN A O 1
ATOM 1106 N N . ALA A 1 136 ? 1.542 7.547 -6.236 1.00 97.19 136 ALA A N 1
ATOM 1107 C CA . ALA A 1 136 ? 1.532 6.100 -6.177 1.00 97.19 136 ALA A CA 1
ATOM 1108 C C . ALA A 1 136 ? 2.912 5.597 -5.738 1.00 97.19 136 ALA A C 1
ATOM 1110 O O . ALA A 1 136 ? 3.945 6.097 -6.199 1.00 97.19 136 ALA A O 1
ATOM 1111 N N . ASN A 1 137 ? 2.922 4.584 -4.874 1.00 97.12 137 ASN A N 1
ATOM 1112 C CA . ASN A 1 137 ? 4.119 4.021 -4.259 1.00 97.12 137 ASN A CA 1
ATOM 1113 C C . ASN A 1 137 ? 4.854 4.941 -3.262 1.00 97.12 137 ASN A C 1
ATOM 1115 O O . ASN A 1 137 ? 6.010 4.694 -2.923 1.00 97.12 137 ASN A O 1
ATOM 1119 N N . GLN A 1 138 ? 4.222 6.018 -2.798 1.00 97.19 138 GLN A N 1
ATOM 1120 C CA . GLN A 1 138 ? 4.794 6.895 -1.779 1.00 97.19 138 GLN A CA 1
ATOM 1121 C C . GLN A 1 138 ? 4.242 6.550 -0.391 1.00 97.19 138 GLN A C 1
ATOM 1123 O O . GLN A 1 138 ? 3.049 6.292 -0.230 1.00 97.19 138 GLN A O 1
ATOM 1128 N N . GLU A 1 139 ? 5.104 6.581 0.627 1.00 96.12 139 GLU A N 1
ATOM 1129 C CA . GLU A 1 139 ? 4.673 6.473 2.022 1.00 96.12 139 GLU A CA 1
ATOM 1130 C C . GLU A 1 139 ? 3.793 7.659 2.430 1.00 96.12 139 GLU A C 1
ATOM 1132 O O . GLU A 1 139 ? 4.075 8.824 2.128 1.00 96.12 139 GLU A O 1
ATOM 1137 N N . ILE A 1 140 ? 2.733 7.354 3.169 1.00 96.38 140 ILE A N 1
ATOM 1138 C CA . ILE A 1 140 ? 1.785 8.336 3.670 1.00 96.38 140 ILE A CA 1
ATOM 1139 C C . ILE A 1 140 ? 2.330 8.950 4.960 1.00 96.38 140 ILE A C 1
ATOM 1141 O O . ILE A 1 140 ? 2.492 8.276 5.980 1.00 96.38 140 ILE A O 1
ATOM 1145 N N . SER A 1 141 ? 2.595 10.254 4.919 1.00 95.94 141 SER A N 1
ATOM 1146 C CA . SER A 1 141 ? 2.999 11.048 6.080 1.00 95.94 141 SER A CA 1
ATOM 1147 C C . SER A 1 141 ? 1.793 11.691 6.779 1.00 95.94 141 SER A C 1
ATOM 1149 O O . SER A 1 141 ? 0.708 11.814 6.210 1.00 95.94 141 SER A O 1
ATOM 1151 N N . LEU A 1 142 ? 1.989 12.169 8.012 1.00 93.12 142 LEU A N 1
ATOM 1152 C CA . LEU A 1 142 ? 0.972 12.957 8.726 1.00 93.12 142 LEU A CA 1
ATOM 1153 C C . LEU A 1 142 ? 0.579 14.233 7.963 1.00 93.12 142 LEU A C 1
ATOM 1155 O O . LEU A 1 142 ? -0.590 14.608 7.935 1.00 93.12 142 LEU A O 1
ATOM 1159 N N . GLU A 1 143 ? 1.552 14.884 7.322 1.00 94.19 143 GLU A N 1
ATOM 1160 C CA . GLU A 1 143 ? 1.317 16.067 6.490 1.00 94.19 143 GLU A CA 1
ATOM 1161 C C . GLU A 1 143 ? 0.466 15.720 5.262 1.00 94.19 143 GLU A C 1
ATOM 1163 O O . GLU A 1 143 ? -0.511 16.409 4.968 1.00 94.19 143 GLU A O 1
ATOM 1168 N N . ALA A 1 144 ? 0.781 14.608 4.592 1.00 94.62 144 ALA A N 1
ATOM 1169 C CA . ALA A 1 144 ? -0.006 14.113 3.472 1.00 94.62 144 ALA A CA 1
ATOM 1170 C C . ALA A 1 144 ? -1.459 13.830 3.880 1.00 94.62 144 ALA A C 1
ATOM 1172 O O . ALA A 1 144 ? -2.372 14.251 3.178 1.00 94.62 144 ALA A O 1
ATOM 1173 N N . LEU A 1 145 ? -1.691 13.190 5.033 1.00 93.06 145 LEU A N 1
ATOM 1174 C CA . LEU A 1 145 ? -3.042 12.938 5.550 1.00 93.06 145 LEU A CA 1
ATOM 1175 C C . LEU A 1 145 ? -3.827 14.227 5.809 1.00 93.06 145 LEU A C 1
ATOM 1177 O O . LEU A 1 145 ? -5.002 14.315 5.445 1.00 93.06 145 LEU A O 1
ATOM 1181 N N . ALA A 1 146 ? -3.184 15.244 6.386 1.00 92.69 146 ALA A N 1
ATOM 1182 C CA . ALA A 1 146 ? -3.813 16.544 6.594 1.00 92.69 146 ALA A CA 1
ATOM 1183 C C . ALA A 1 146 ? -4.199 17.201 5.258 1.00 92.69 146 ALA A C 1
ATOM 1185 O O . ALA A 1 146 ? -5.326 17.678 5.108 1.00 92.69 146 ALA A O 1
ATOM 1186 N N . ASN A 1 147 ? -3.304 17.166 4.270 1.00 94.88 147 ASN A N 1
ATOM 1187 C CA . ASN A 1 147 ? -3.547 17.727 2.940 1.00 94.88 147 ASN A CA 1
ATOM 1188 C C . ASN A 1 147 ? -4.647 16.964 2.183 1.00 94.88 147 ASN A C 1
ATOM 1190 O O . ASN A 1 147 ? -5.506 17.589 1.562 1.00 94.88 147 ASN A O 1
ATOM 1194 N N . LEU A 1 148 ? -4.674 15.630 2.279 1.00 94.19 148 LEU A N 1
ATOM 1195 C CA . LEU A 1 148 ? -5.732 14.781 1.721 1.00 94.19 148 LEU A CA 1
ATOM 1196 C C . LEU A 1 148 ? -7.097 15.139 2.313 1.00 94.19 148 LEU A C 1
ATOM 1198 O O . LEU A 1 148 ? -8.062 15.342 1.574 1.00 94.19 148 LEU A O 1
ATOM 1202 N N . SER A 1 149 ? -7.163 15.282 3.640 1.00 91.81 149 SER A N 1
ATOM 1203 C CA . SER A 1 149 ? -8.387 15.677 4.333 1.00 91.81 149 SER A CA 1
ATOM 1204 C C . SER A 1 149 ? -8.856 17.076 3.920 1.00 91.81 149 SER A C 1
ATOM 1206 O O . SER A 1 149 ? -10.048 17.263 3.678 1.00 91.81 149 SER A O 1
ATOM 1208 N N . GLN A 1 150 ? -7.945 18.049 3.800 1.00 92.69 150 GLN A N 1
ATOM 1209 C CA . GLN A 1 150 ? -8.271 19.413 3.359 1.00 92.69 150 GLN A CA 1
ATOM 1210 C C . GLN A 1 150 ? -8.737 19.465 1.900 1.00 92.69 150 GLN A C 1
ATOM 1212 O O . GLN A 1 150 ? -9.633 20.240 1.571 1.00 92.69 150 GLN A O 1
ATOM 1217 N N . ALA A 1 151 ? -8.166 18.621 1.040 1.00 94.50 151 ALA A N 1
ATOM 1218 C CA . ALA A 1 151 ? -8.584 18.463 -0.349 1.00 94.50 151 ALA A CA 1
ATOM 1219 C C . ALA A 1 151 ? -9.924 17.715 -0.502 1.00 94.50 151 ALA A C 1
ATOM 1221 O O . ALA A 1 151 ? -10.438 17.607 -1.612 1.00 94.50 151 ALA A O 1
ATOM 1222 N N . GLY A 1 152 ? -10.514 17.226 0.596 1.00 92.69 152 GLY A N 1
ATOM 1223 C CA . GLY A 1 152 ? -11.827 16.582 0.601 1.00 92.69 152 GLY A CA 1
ATOM 1224 C C . GLY A 1 152 ? -11.811 15.096 0.242 1.00 92.69 152 GLY A C 1
ATOM 1225 O O . GLY A 1 152 ? -12.884 14.522 0.037 1.00 92.69 152 GLY A O 1
ATOM 1226 N N . HIS A 1 153 ? -10.636 14.457 0.198 1.00 94.44 153 HIS A N 1
ATOM 1227 C CA . HIS A 1 153 ? -10.541 13.007 0.024 1.00 94.44 153 HIS A CA 1
ATOM 1228 C C . HIS A 1 153 ? -11.160 12.300 1.227 1.00 94.44 153 HIS A C 1
ATOM 1230 O O . HIS A 1 153 ? -10.767 12.527 2.371 1.00 94.44 153 HIS A O 1
ATOM 1236 N N . LYS A 1 154 ? -12.145 11.437 0.963 1.00 93.81 154 LYS A N 1
ATOM 1237 C CA . LYS A 1 154 ? -12.836 10.637 1.989 1.00 93.81 154 LYS A CA 1
ATOM 1238 C C . LYS A 1 154 ? -12.431 9.172 1.988 1.00 93.81 154 LYS A C 1
ATOM 1240 O O . LYS A 1 154 ? -12.840 8.450 2.885 1.00 93.81 154 LYS A O 1
ATOM 1245 N N . ALA A 1 155 ? -11.673 8.741 0.988 1.00 94.62 155 ALA A N 1
ATOM 1246 C CA . ALA A 1 155 ? -11.211 7.373 0.867 1.00 94.62 155 ALA A CA 1
ATOM 1247 C C . ALA A 1 155 ? -9.733 7.353 0.478 1.00 94.62 155 ALA A C 1
ATOM 1249 O O . ALA A 1 155 ? -9.286 8.154 -0.348 1.00 94.62 155 ALA A O 1
ATOM 1250 N N . LEU A 1 156 ? -8.991 6.427 1.070 1.00 95.50 156 LEU A N 1
ATOM 1251 C CA . LEU A 1 156 ? -7.573 6.208 0.839 1.00 95.50 156 LEU A CA 1
ATOM 1252 C C . LEU A 1 156 ? -7.333 4.724 0.577 1.00 95.50 156 LEU A C 1
ATOM 1254 O O . LEU A 1 156 ? -7.923 3.870 1.224 1.00 95.50 156 LEU A O 1
ATOM 1258 N N . GLU A 1 157 ? -6.453 4.416 -0.360 1.00 96.75 157 GLU A N 1
ATOM 1259 C CA . GLU A 1 157 ? -6.163 3.059 -0.793 1.00 96.75 157 GLU A CA 1
ATOM 1260 C C . GLU A 1 157 ? -4.658 2.846 -0.686 1.00 96.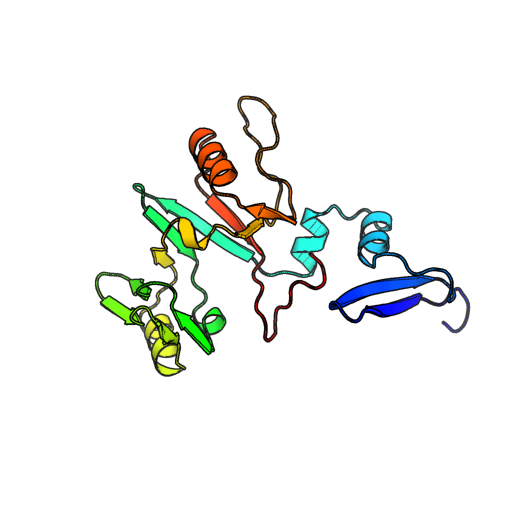75 157 GLU A C 1
ATOM 1262 O O . GLU A 1 157 ? -3.869 3.548 -1.331 1.00 96.75 157 GLU A O 1
ATOM 1267 N N . VAL A 1 158 ? -4.251 1.893 0.145 1.00 97.00 158 VAL A N 1
ATOM 1268 C CA . VAL A 1 158 ? -2.837 1.588 0.392 1.00 97.00 158 VAL A CA 1
ATOM 1269 C C . VAL A 1 158 ? -2.517 0.161 -0.024 1.00 97.00 158 VAL A C 1
ATOM 1271 O O . VAL A 1 158 ? -3.404 -0.691 -0.095 1.00 97.00 158 VAL A O 1
ATOM 1274 N N . LEU A 1 159 ? -1.241 -0.111 -0.268 1.00 97.12 159 LEU A N 1
ATOM 1275 C CA . LEU A 1 159 ? -0.765 -1.459 -0.554 1.00 97.12 159 LEU A CA 1
ATOM 1276 C C . LEU A 1 159 ? -0.897 -2.346 0.686 1.00 97.12 159 LEU A C 1
ATOM 1278 O O . LEU A 1 159 ? -0.488 -1.970 1.789 1.00 97.12 159 LEU A O 1
ATOM 1282 N N . PHE A 1 160 ? -1.445 -3.543 0.500 1.00 94.75 160 PHE A N 1
ATOM 1283 C CA . PHE A 1 160 ? -1.362 -4.594 1.499 1.00 94.75 160 PHE A CA 1
ATOM 1284 C C . PHE A 1 160 ? -0.000 -5.277 1.397 1.00 94.75 160 PHE A C 1
ATOM 1286 O O . PHE A 1 160 ? 0.294 -5.960 0.415 1.00 94.75 160 PHE A O 1
ATOM 1293 N N . THR A 1 161 ? 0.816 -5.101 2.432 1.00 92.81 161 THR A N 1
ATOM 1294 C CA . THR A 1 161 ? 2.109 -5.768 2.567 1.00 92.81 161 THR A CA 1
ATOM 1295 C C . THR A 1 161 ? 2.290 -6.294 3.984 1.00 92.81 161 THR A C 1
ATOM 1297 O O . THR A 1 161 ? 1.886 -5.630 4.942 1.00 92.81 161 THR A O 1
ATOM 1300 N N . ASN A 1 162 ? 2.935 -7.447 4.126 1.00 87.19 162 ASN A N 1
ATOM 1301 C CA . ASN A 1 162 ? 3.334 -8.024 5.404 1.00 87.19 162 ASN A CA 1
ATOM 1302 C C . ASN A 1 162 ? 4.702 -8.727 5.291 1.00 87.19 162 ASN A C 1
ATOM 1304 O O . ASN A 1 162 ? 5.225 -8.941 4.198 1.00 87.19 162 ASN A O 1
ATOM 1308 N N . ASP A 1 163 ? 5.266 -9.119 6.432 1.00 83.56 163 ASP A N 1
ATOM 1309 C CA . ASP A 1 163 ? 6.598 -9.738 6.503 1.00 83.56 163 ASP A CA 1
ATOM 1310 C C . ASP A 1 163 ? 6.585 -11.269 6.293 1.00 83.56 163 ASP A C 1
ATOM 1312 O O . ASP A 1 163 ? 7.589 -11.939 6.542 1.00 83.56 163 ASP A O 1
ATOM 1316 N N . LEU A 1 164 ? 5.447 -11.857 5.904 1.00 82.38 164 LEU A N 1
ATOM 1317 C CA . LEU A 1 164 ? 5.255 -13.311 5.836 1.00 82.38 164 LEU A CA 1
ATOM 1318 C C . LEU A 1 164 ? 5.061 -13.811 4.402 1.00 82.38 164 LEU A C 1
ATOM 1320 O O . LEU A 1 164 ? 5.849 -14.627 3.926 1.00 82.38 164 LEU A O 1
ATOM 1324 N N . ASP A 1 165 ? 4.004 -13.360 3.736 1.00 83.75 165 ASP A N 1
ATOM 1325 C CA . ASP A 1 165 ? 3.545 -13.871 2.440 1.00 83.75 165 ASP A CA 1
ATOM 1326 C C . ASP A 1 165 ? 3.225 -12.772 1.414 1.00 83.75 165 ASP A C 1
ATOM 1328 O O . ASP A 1 165 ? 3.178 -13.058 0.218 1.00 83.75 165 ASP A O 1
ATOM 1332 N N . HIS A 1 166 ? 3.122 -11.512 1.841 1.00 88.88 166 HIS A N 1
ATOM 1333 C CA . HIS A 1 166 ? 2.878 -10.345 0.990 1.00 88.88 166 HIS A CA 1
ATOM 1334 C C . HIS A 1 166 ? 4.004 -9.309 1.122 1.00 88.88 166 HIS A C 1
ATOM 1336 O O . HIS A 1 166 ? 3.783 -8.174 1.538 1.00 88.88 166 HIS A O 1
ATOM 1342 N N . GLY A 1 167 ? 5.235 -9.689 0.780 1.00 88.56 167 GLY A N 1
ATOM 1343 C CA . GLY A 1 167 ? 6.380 -8.780 0.881 1.00 88.56 167 GLY A CA 1
ATOM 1344 C C . GLY A 1 167 ? 6.340 -7.614 -0.128 1.00 88.56 167 GLY A C 1
ATOM 1345 O O . GLY A 1 167 ? 5.812 -7.768 -1.235 1.00 88.56 167 GLY A O 1
ATOM 1346 N N . PRO A 1 168 ? 6.936 -6.451 0.202 1.00 91.00 168 PRO A N 1
ATOM 1347 C CA . PRO A 1 168 ? 6.937 -5.241 -0.630 1.00 91.00 168 PRO A CA 1
ATOM 1348 C C . PRO A 1 168 ? 7.936 -5.306 -1.809 1.00 91.00 168 PRO A C 1
ATOM 1350 O O . PRO A 1 168 ? 8.686 -4.373 -2.063 1.00 91.00 168 PRO A O 1
ATOM 1353 N N . PHE A 1 169 ? 7.977 -6.414 -2.551 1.00 89.88 169 PHE A N 1
ATOM 1354 C CA . PHE A 1 169 ? 9.050 -6.710 -3.519 1.00 89.88 169 PHE A CA 1
ATOM 1355 C C . PHE A 1 169 ? 8.996 -5.907 -4.831 1.00 89.88 169 PHE A C 1
ATOM 1357 O O . PHE A 1 169 ? 9.988 -5.822 -5.559 1.00 89.88 169 PHE A O 1
ATOM 1364 N N . MET A 1 170 ? 7.813 -5.385 -5.167 1.00 87.25 170 MET A N 1
ATOM 1365 C CA . MET A 1 170 ? 7.517 -4.622 -6.390 1.00 87.25 170 MET A CA 1
ATOM 1366 C C . MET A 1 170 ? 7.066 -3.180 -6.099 1.00 87.25 170 MET A C 1
ATOM 1368 O O . MET A 1 170 ? 6.510 -2.534 -6.990 1.00 87.25 170 MET A O 1
ATOM 1372 N N . SER A 1 171 ? 7.300 -2.716 -4.865 1.00 63.47 171 SER A N 1
ATOM 1373 C CA . SER A 1 171 ? 7.078 -1.348 -4.394 1.00 63.47 171 SER A CA 1
ATOM 1374 C C . SER A 1 171 ? 8.312 -0.521 -4.745 1.00 63.47 171 SER A C 1
ATOM 1376 O O . SER A 1 171 ? 9.404 -0.793 -4.211 1.00 63.47 171 SER A O 1
#

InterPro domains:
  IPR007642 RNA polymerase Rpb2, domain 2 [PF04561] (2-62)
  IPR037034 RNA polymerase Rpb2, domain 2 superfamily [G3DSA:3.90.1110.10] (1-158)

Solvent-accessible surface area (backbone atoms only — not comparable to full-atom values): 9844 Å² total; per-residue (Å²): 97,102,72,71,74,41,79,46,75,47,70,49,101,81,54,44,44,26,29,20,61,61,82,50,71,79,39,62,40,65,56,57,46,44,74,74,68,44,51,72,41,58,49,38,63,74,77,40,56,74,38,48,32,37,59,53,97,94,40,41,33,33,56,44,60,52,75,79,46,65,72,40,60,32,90,47,59,45,38,48,96,93,42,77,69,40,58,52,75,38,66,41,44,77,69,44,34,54,48,37,58,73,71,65,51,48,56,31,65,50,62,75,72,71,51,47,70,39,32,26,42,44,71,39,63,27,82,90,78,69,46,76,66,42,49,46,71,33,66,35,44,71,67,44,52,53,51,39,50,74,56,62,54,48,66,48,49,24,52,52,62,44,98,83,85,37,61,72,47,86,108

Secondary structure (DSSP, 8-state):
--SS--EEEEE-TT--EEEEETT---EETHHHHHHTT--HHHHHHHH--EEEEEEETTEEEEE--GGGGTTPBPSS-EEETTEEEE-TTPBP-HHHHHHHHHTT--EEE--GGGTTTPBBSS-EE-TTT--EEE-TTPBPPHHHHHHHHHTT--EEEEE---SSSS--TT-